Protein AF-A0A3D2J5X0-F1 (afdb_monomer_lite)

Foldseek 3Di:
DDDPLLVQLLVLLLVLLLLVVVVVVVPDDQLAAAEEPDAAPVSLVSNVCVCVVVVSDDQEAEEEEDPDPVCVVVDVNHDYLVVSVVVSVVSGTHYYYYYHPPDPPRRDVSCVVRHHYDYVLVSLQVLLVVLLVLDDPVVNVVLVVVVVVCVVPPDDGSNNSSSVSSSVSSVVVVVVVD

Radius of gyration: 17.96 Å; chains: 1; bounding box: 46×36×53 Å

Secondary structure (DSSP, 8-state):
---HHHHHHHHHHHHHHHHHHHHHHTTPPTT-EEEEEEE-HHHHHHHHHHHHHHT--SSEEEEEE-S-HHHHHH-TTEE-HHHHHHHHHHT-SEEEEEEETT-SS---HHHHHHSEEEEHHHHHHHHHHHHHHTS-HHHHHHHHHHHHHHTTSTT--HHHHHHHHHHHHHHHHHHH--

Sequence (178 aa):
MLDTTTQTAHTIQIELLAQEIVSRLQNTEPGHCARVDFLTGTEAQAIWHYISKHHLTTGVAFHILTTNRTIAQADPLYITTDKAIEIRNRKLERLCLFIPSDIVDAAPSSIANSFAPIDGRTLYSLVLKQVRNKLTPELTGTVSSVFSRLRSMTGISEKQRLDFTLALLVQMQAGETA

pLDDT: mean 88.19, std 9.55, range [45.69, 97.19]

Structure (mmCIF, N/CA/C/O backbone):
data_AF-A0A3D2J5X0-F1
#
_entry.id   AF-A0A3D2J5X0-F1
#
loop_
_atom_site.group_PDB
_atom_site.id
_atom_site.type_symbol
_atom_site.label_atom_id
_atom_site.label_alt_id
_atom_site.label_comp_id
_atom_site.label_asym_id
_atom_site.label_entity_id
_atom_site.label_seq_id
_atom_site.pdbx_PDB_ins_code
_atom_site.Cartn_x
_atom_site.Cartn_y
_atom_site.Cartn_z
_atom_site.occupancy
_atom_site.B_iso_or_equiv
_atom_site.auth_seq_id
_atom_site.auth_comp_id
_atom_site.auth_asym_id
_atom_site.auth_atom_id
_atom_site.pdbx_PDB_model_num
ATOM 1 N N . MET A 1 1 ? 5.539 20.141 14.472 1.00 45.69 1 MET A N 1
ATOM 2 C CA . MET A 1 1 ? 5.674 18.895 15.252 1.00 45.69 1 MET A CA 1
ATOM 3 C C . MET A 1 1 ? 4.337 18.187 15.190 1.00 45.69 1 MET A C 1
ATOM 5 O O . MET A 1 1 ? 3.348 18.800 15.567 1.00 45.69 1 MET A O 1
ATOM 9 N N . LEU A 1 2 ? 4.284 16.985 14.616 1.00 54.38 2 LEU A N 1
ATOM 10 C CA . LEU A 1 2 ? 3.092 16.137 14.699 1.00 54.38 2 LEU A CA 1
ATOM 11 C C . LEU A 1 2 ? 2.970 15.639 16.143 1.00 54.38 2 LEU A C 1
ATOM 13 O O . LEU A 1 2 ? 3.987 15.330 16.761 1.00 54.38 2 LEU A O 1
ATOM 17 N N . ASP A 1 3 ? 1.751 15.604 16.673 1.00 78.50 3 ASP A N 1
ATOM 18 C CA . ASP A 1 3 ? 1.474 15.020 17.986 1.00 78.50 3 ASP A CA 1
ATOM 19 C C . ASP A 1 3 ? 1.814 13.513 17.972 1.00 78.50 3 ASP A C 1
ATOM 21 O O . ASP A 1 3 ? 1.661 12.848 16.941 1.00 78.50 3 ASP A O 1
ATOM 25 N N . THR A 1 4 ? 2.296 12.973 19.095 1.00 80.31 4 THR A N 1
ATOM 26 C CA . THR A 1 4 ? 2.796 11.590 19.238 1.00 80.31 4 THR A CA 1
ATOM 27 C C . THR A 1 4 ? 1.765 10.569 18.760 1.00 80.31 4 THR A C 1
ATOM 29 O O . THR A 1 4 ? 2.107 9.601 18.084 1.00 80.31 4 THR A O 1
ATOM 32 N N . THR A 1 5 ? 0.484 10.836 19.022 1.00 82.19 5 THR A N 1
ATOM 33 C CA . THR A 1 5 ? -0.651 10.046 18.530 1.00 82.19 5 THR A CA 1
ATOM 34 C C . THR A 1 5 ? -0.631 9.889 17.007 1.00 82.19 5 THR A C 1
ATOM 36 O O . THR A 1 5 ? -0.737 8.779 16.484 1.00 82.19 5 THR A O 1
ATOM 39 N N . THR A 1 6 ? -0.467 10.996 16.280 1.00 84.12 6 THR A N 1
ATOM 40 C CA . THR A 1 6 ? -0.481 11.011 14.814 1.00 84.12 6 THR A CA 1
ATOM 41 C C . THR A 1 6 ? 0.727 10.273 14.248 1.00 84.12 6 THR A C 1
ATOM 43 O O . THR A 1 6 ? 0.604 9.559 13.254 1.00 84.12 6 THR A O 1
ATOM 46 N N . GLN A 1 7 ? 1.884 10.384 14.905 1.00 86.62 7 GLN A N 1
ATOM 47 C CA . GLN A 1 7 ? 3.089 9.655 14.512 1.00 86.62 7 GLN A CA 1
ATOM 48 C C . GLN A 1 7 ? 2.929 8.137 14.690 1.00 86.62 7 GLN A C 1
ATOM 50 O O . GLN A 1 7 ? 3.330 7.365 13.811 1.00 86.62 7 GLN A O 1
ATOM 55 N N . THR A 1 8 ? 2.318 7.699 15.793 1.00 90.75 8 THR A N 1
ATOM 56 C CA . THR A 1 8 ? 2.034 6.280 16.047 1.00 90.75 8 THR A CA 1
ATOM 57 C C . THR A 1 8 ? 1.021 5.740 15.042 1.00 90.75 8 THR A C 1
ATOM 59 O O . THR A 1 8 ? 1.269 4.705 14.424 1.00 90.75 8 THR A O 1
ATOM 62 N N . ALA A 1 9 ? -0.073 6.470 14.801 1.00 92.50 9 ALA A N 1
ATOM 63 C CA . ALA A 1 9 ? -1.088 6.095 13.819 1.00 92.50 9 ALA A CA 1
ATOM 64 C C . ALA A 1 9 ? -0.485 5.938 12.414 1.00 92.50 9 ALA A C 1
ATOM 66 O O . ALA A 1 9 ? -0.706 4.923 11.755 1.00 92.50 9 ALA A O 1
ATOM 67 N N . HIS A 1 10 ? 0.344 6.898 11.991 1.00 93.69 10 HIS A N 1
ATOM 68 C CA . HIS A 1 10 ? 1.066 6.831 10.723 1.00 93.69 10 HIS A CA 1
ATOM 69 C C . HIS A 1 10 ? 2.007 5.619 10.660 1.00 93.69 10 HIS A C 1
ATOM 71 O O . HIS A 1 10 ? 2.042 4.913 9.660 1.00 93.69 10 HIS A O 1
ATOM 77 N N . THR A 1 11 ? 2.741 5.323 11.734 1.00 94.56 11 THR A N 1
ATOM 78 C CA . THR A 1 11 ? 3.639 4.154 11.775 1.00 94.56 11 THR A CA 1
ATOM 79 C C . THR A 1 11 ? 2.867 2.843 11.598 1.00 94.56 11 THR A C 1
ATOM 81 O O . THR A 1 11 ? 3.244 2.030 10.754 1.00 94.56 11 THR A O 1
ATOM 84 N N . ILE A 1 12 ? 1.749 2.672 12.314 1.00 95.38 12 ILE A N 1
ATOM 85 C CA . ILE A 1 12 ? 0.873 1.495 12.183 1.00 95.38 12 ILE A CA 1
ATOM 86 C C . ILE A 1 12 ? 0.312 1.398 10.758 1.00 95.38 12 ILE A C 1
ATOM 88 O O . ILE A 1 12 ? 0.263 0.313 10.181 1.00 95.38 12 ILE A O 1
ATOM 92 N N . GLN A 1 13 ? -0.099 2.523 10.169 1.00 96.31 13 GLN A N 1
ATOM 93 C CA . GLN A 1 13 ? -0.599 2.557 8.797 1.00 96.31 13 GLN A CA 1
ATOM 94 C C . GLN A 1 13 ? 0.433 2.022 7.800 1.00 96.31 13 GLN A C 1
ATOM 96 O O . GLN A 1 13 ? 0.110 1.151 6.992 1.00 96.31 13 GLN A O 1
ATOM 101 N N . ILE A 1 14 ? 1.661 2.546 7.855 1.00 97.12 14 ILE A N 1
ATOM 102 C CA . ILE A 1 14 ? 2.746 2.169 6.943 1.00 97.12 14 ILE A CA 1
ATOM 103 C C . ILE A 1 14 ? 3.099 0.692 7.097 1.00 97.12 14 ILE A C 1
ATOM 105 O O . ILE A 1 14 ? 3.251 -0.000 6.092 1.00 97.12 14 ILE A O 1
ATOM 109 N N . GLU A 1 15 ? 3.164 0.197 8.332 1.00 96.75 15 GLU A N 1
ATOM 110 C CA . GLU A 1 15 ? 3.383 -1.221 8.613 1.00 96.75 15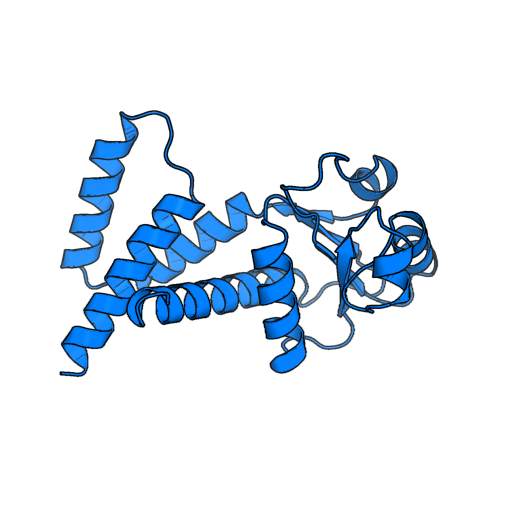 GLU A CA 1
ATOM 111 C C . GLU A 1 15 ? 2.322 -2.107 7.950 1.00 96.75 15 GLU A C 1
ATOM 113 O O . GLU A 1 15 ? 2.660 -3.024 7.199 1.00 96.75 15 GLU A O 1
ATOM 118 N N . LEU A 1 16 ? 1.039 -1.825 8.192 1.00 97.19 16 LEU A N 1
ATOM 119 C CA . LEU A 1 16 ? -0.050 -2.663 7.688 1.00 97.19 16 LEU A CA 1
ATOM 120 C C . LEU A 1 16 ? -0.149 -2.609 6.157 1.00 97.19 16 LEU A C 1
ATOM 122 O O . LEU A 1 16 ? -0.375 -3.634 5.515 1.00 97.19 16 LEU A O 1
ATOM 126 N N . LEU A 1 17 ? 0.070 -1.437 5.549 1.00 97.19 17 LEU A N 1
ATOM 127 C CA . LEU A 1 17 ? 0.127 -1.306 4.090 1.00 97.19 17 LEU A CA 1
ATOM 128 C C . LEU A 1 17 ? 1.305 -2.089 3.500 1.00 97.19 17 LEU A C 1
ATOM 130 O O . LEU A 1 17 ? 1.130 -2.795 2.507 1.00 97.19 17 LEU A O 1
ATOM 134 N N . ALA A 1 18 ? 2.490 -2.002 4.111 1.00 96.81 18 ALA A N 1
ATOM 135 C CA . ALA A 1 18 ? 3.664 -2.748 3.671 1.00 96.81 18 ALA A CA 1
ATOM 136 C C . ALA A 1 18 ? 3.426 -4.264 3.730 1.00 96.81 18 ALA A C 1
ATOM 138 O O . ALA A 1 18 ? 3.730 -4.970 2.767 1.00 96.81 18 ALA A O 1
ATOM 139 N N . GLN A 1 19 ? 2.832 -4.759 4.820 1.00 95.62 19 GLN A N 1
ATOM 140 C CA . GLN A 1 19 ? 2.482 -6.172 4.982 1.00 95.62 19 GLN A CA 1
ATOM 141 C C . GLN A 1 19 ? 1.483 -6.640 3.913 1.00 95.62 19 GLN A C 1
ATOM 143 O O . GLN A 1 19 ? 1.691 -7.686 3.299 1.00 95.62 19 GLN A O 1
ATOM 148 N N . GLU A 1 20 ? 0.444 -5.851 3.628 1.00 95.81 20 GLU A N 1
ATOM 149 C CA . GLU A 1 20 ? -0.556 -6.162 2.598 1.00 95.81 20 GLU A CA 1
ATOM 150 C C . GLU A 1 20 ? 0.001 -6.157 1.168 1.00 95.81 20 GLU A C 1
ATOM 152 O O . GLU A 1 20 ? -0.470 -6.903 0.304 1.00 95.81 20 GLU A O 1
ATOM 157 N N . ILE A 1 21 ? 0.987 -5.308 0.883 1.00 95.69 21 ILE A N 1
ATOM 158 C CA . ILE A 1 21 ? 1.661 -5.292 -0.420 1.00 95.69 21 ILE A CA 1
ATOM 159 C C . ILE A 1 21 ? 2.566 -6.513 -0.545 1.00 95.69 21 ILE A C 1
ATOM 161 O O . ILE A 1 21 ? 2.513 -7.223 -1.546 1.00 95.69 21 ILE A O 1
ATOM 165 N N . VAL A 1 22 ? 3.369 -6.788 0.483 1.00 94.62 22 VAL A N 1
ATOM 166 C CA . VAL A 1 22 ? 4.285 -7.929 0.486 1.00 94.62 22 VAL A CA 1
ATOM 167 C C . VAL A 1 22 ? 3.519 -9.248 0.392 1.00 94.62 22 VAL A C 1
ATOM 169 O O . VAL A 1 22 ? 3.919 -10.107 -0.390 1.00 94.62 22 VAL A O 1
ATOM 172 N N . SER A 1 23 ? 2.398 -9.408 1.100 1.00 93.00 23 SER A N 1
ATOM 173 C CA . SER A 1 23 ? 1.596 -10.641 1.066 1.00 93.00 23 SER A CA 1
ATOM 174 C C . SER A 1 23 ? 1.051 -10.968 -0.328 1.00 93.00 23 SER A C 1
ATOM 176 O O . SER A 1 23 ? 0.971 -12.136 -0.697 1.00 93.00 23 SER A O 1
ATOM 178 N N . ARG A 1 24 ? 0.755 -9.953 -1.151 1.00 91.69 24 ARG A N 1
ATOM 179 C CA . ARG A 1 24 ? 0.344 -10.134 -2.558 1.00 91.69 24 ARG A CA 1
ATOM 180 C C . ARG A 1 24 ? 1.472 -10.603 -3.468 1.00 91.69 24 ARG A C 1
ATOM 182 O O . ARG A 1 24 ? 1.209 -11.130 -4.543 1.00 91.69 24 ARG A O 1
ATOM 189 N N . LEU A 1 25 ? 2.713 -10.373 -3.055 1.00 90.94 25 LEU A N 1
ATOM 190 C CA . LEU A 1 25 ? 3.916 -10.728 -3.803 1.00 90.94 25 LEU A CA 1
ATOM 191 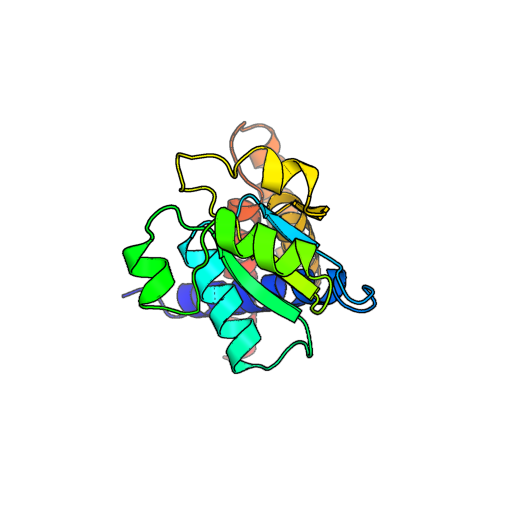C C . LEU A 1 25 ? 4.525 -12.041 -3.298 1.00 90.94 25 LEU A C 1
ATOM 193 O O . LEU A 1 25 ? 5.285 -12.688 -4.025 1.00 90.94 25 LEU A O 1
ATOM 197 N N . GLN A 1 26 ? 4.176 -12.464 -2.079 1.00 84.88 26 GLN A N 1
ATOM 198 C CA . GLN A 1 26 ? 4.506 -13.781 -1.547 1.00 84.88 26 GLN A CA 1
ATOM 199 C C . GLN A 1 26 ? 3.896 -14.857 -2.460 1.00 84.88 26 GLN A C 1
ATOM 201 O O . GLN A 1 26 ? 2.711 -14.825 -2.776 1.00 84.88 26 GLN A O 1
ATOM 206 N N . ASN A 1 27 ? 4.724 -15.811 -2.891 1.00 81.94 27 ASN A N 1
ATOM 207 C CA . ASN A 1 27 ? 4.381 -16.890 -3.835 1.00 81.94 27 ASN A CA 1
ATOM 208 C C . ASN A 1 27 ? 4.204 -16.475 -5.304 1.00 81.94 27 ASN A C 1
ATOM 210 O O . ASN A 1 27 ? 3.697 -17.256 -6.104 1.00 81.94 27 ASN A O 1
ATOM 214 N N . THR A 1 28 ? 4.643 -15.277 -5.688 1.00 87.12 28 THR A N 1
ATOM 215 C CA . THR A 1 28 ? 4.757 -14.939 -7.112 1.00 87.12 28 THR A CA 1
ATOM 216 C C . THR A 1 28 ? 6.033 -15.525 -7.716 1.00 87.12 28 THR A C 1
ATOM 218 O O . THR A 1 28 ? 7.084 -15.555 -7.065 1.00 87.12 28 THR A O 1
ATOM 221 N N . GLU A 1 29 ? 5.933 -15.971 -8.967 1.00 83.44 29 GLU A N 1
ATOM 222 C CA . GLU A 1 29 ? 7.040 -16.548 -9.735 1.00 83.44 29 GLU A CA 1
ATOM 223 C C . GLU A 1 29 ? 8.108 -15.500 -10.109 1.00 83.44 29 GLU A C 1
ATOM 225 O O . GLU A 1 29 ? 7.798 -14.305 -10.214 1.00 83.44 29 GLU A O 1
ATOM 230 N N . PRO A 1 30 ? 9.367 -15.911 -10.356 1.00 82.19 30 PRO A N 1
ATOM 231 C CA . PRO A 1 30 ? 10.394 -15.037 -10.918 1.00 82.19 30 PRO A CA 1
ATOM 232 C C . PRO A 1 30 ? 9.916 -14.296 -12.175 1.00 82.19 30 PRO A C 1
ATOM 234 O O . PRO A 1 30 ? 9.204 -14.843 -13.017 1.00 82.19 30 PRO A O 1
ATOM 237 N N . GLY A 1 31 ? 10.292 -13.021 -12.296 1.00 82.62 31 GLY A N 1
ATOM 238 C CA . GLY A 1 31 ? 9.834 -12.151 -13.383 1.00 82.62 31 GLY A CA 1
ATOM 239 C C . GLY A 1 31 ? 8.422 -11.580 -13.199 1.00 82.62 31 GLY A C 1
ATOM 240 O O . GLY A 1 31 ? 7.984 -10.788 -14.038 1.00 82.62 31 GLY A O 1
ATOM 241 N N . HIS A 1 32 ? 7.707 -11.921 -12.116 1.00 89.44 32 HIS A N 1
ATOM 242 C CA . HIS A 1 32 ? 6.447 -11.261 -11.782 1.00 89.44 32 HIS A CA 1
ATOM 243 C C . HIS A 1 32 ? 6.671 -9.769 -11.513 1.00 89.44 32 HIS A C 1
ATOM 245 O O . HIS A 1 32 ? 7.524 -9.377 -10.716 1.00 89.44 32 HIS A O 1
ATOM 251 N N . CYS A 1 33 ? 5.887 -8.940 -12.195 1.00 92.94 33 CYS A N 1
ATOM 252 C CA . CYS A 1 33 ? 5.988 -7.492 -12.137 1.00 92.94 33 CYS A CA 1
ATOM 253 C C . CYS A 1 33 ? 4.636 -6.911 -11.721 1.00 92.94 33 CYS A C 1
ATOM 255 O O . CYS A 1 33 ? 3.641 -7.107 -12.422 1.00 92.94 33 CYS A O 1
ATOM 257 N N . ALA A 1 34 ? 4.606 -6.191 -10.604 1.00 94.50 34 ALA A N 1
ATOM 258 C CA . ALA A 1 34 ? 3.415 -5.568 -10.045 1.00 94.50 34 ALA A CA 1
ATOM 259 C C . ALA A 1 34 ? 3.581 -4.052 -9.922 1.00 94.50 34 ALA A C 1
ATOM 261 O O . ALA A 1 34 ? 4.696 -3.533 -9.849 1.00 94.50 34 ALA A O 1
ATOM 262 N N . ARG A 1 35 ? 2.462 -3.337 -9.886 1.00 94.62 35 ARG A N 1
ATOM 263 C CA . ARG A 1 35 ? 2.422 -1.899 -9.639 1.00 94.62 35 ARG A CA 1
ATOM 264 C C . ARG A 1 35 ? 1.433 -1.573 -8.534 1.00 94.62 35 ARG A C 1
ATOM 266 O O . ARG A 1 35 ? 0.363 -2.163 -8.503 1.00 94.62 35 ARG A O 1
ATOM 273 N N . VAL A 1 36 ? 1.776 -0.642 -7.658 1.00 94.94 36 VAL A N 1
ATOM 274 C CA . VAL A 1 36 ? 0.899 -0.136 -6.605 1.00 94.94 36 VAL A CA 1
ATOM 275 C C . VAL A 1 36 ? 0.451 1.264 -6.993 1.00 94.94 36 VAL A C 1
ATOM 277 O O . VAL A 1 36 ? 1.273 2.176 -7.062 1.00 94.94 36 VAL A O 1
ATOM 280 N N . ASP A 1 37 ? -0.842 1.416 -7.254 1.00 92.25 37 ASP A N 1
ATOM 281 C CA . ASP A 1 37 ? -1.458 2.674 -7.674 1.00 92.25 37 ASP A CA 1
ATOM 282 C C . ASP A 1 37 ? -2.143 3.380 -6.486 1.00 92.25 37 ASP A C 1
ATOM 284 O O . ASP A 1 37 ? -2.491 2.751 -5.486 1.00 92.25 37 ASP A O 1
ATOM 288 N N . PHE A 1 38 ? -2.413 4.682 -6.626 1.00 90.88 38 PHE A N 1
ATOM 289 C CA . PHE A 1 38 ? -3.228 5.490 -5.696 1.00 90.88 38 PHE A CA 1
ATOM 290 C C . PHE A 1 38 ? -2.668 5.698 -4.279 1.00 90.88 38 PHE A C 1
ATOM 292 O O . PHE A 1 38 ? -3.421 6.094 -3.388 1.00 90.88 38 PHE A O 1
ATOM 299 N N . LEU A 1 39 ? -1.370 5.476 -4.077 1.00 92.25 39 LEU A N 1
ATOM 300 C CA . LEU A 1 39 ? -0.649 5.940 -2.890 1.00 92.25 39 LEU A CA 1
ATOM 301 C C . LEU A 1 39 ? 0.025 7.275 -3.194 1.00 92.25 39 LEU A C 1
ATOM 303 O O . LEU A 1 39 ? 0.473 7.493 -4.317 1.00 92.25 39 LEU A O 1
ATOM 307 N N . THR A 1 40 ? 0.139 8.156 -2.206 1.00 92.25 40 THR A N 1
ATOM 308 C CA . THR A 1 40 ? 0.951 9.373 -2.357 1.00 92.25 40 THR A CA 1
ATOM 309 C C . THR A 1 40 ? 2.443 9.034 -2.421 1.00 92.25 40 THR A C 1
ATOM 311 O O . THR A 1 40 ? 2.881 7.996 -1.917 1.00 92.25 40 THR A O 1
ATOM 314 N N . GLY A 1 41 ? 3.256 9.919 -3.001 1.00 92.12 41 GLY A N 1
ATOM 315 C CA . GLY A 1 41 ? 4.709 9.751 -3.044 1.00 92.12 41 GLY A CA 1
ATOM 316 C C . GLY A 1 41 ? 5.331 9.599 -1.656 1.00 92.12 41 GLY A C 1
ATOM 317 O O . GLY A 1 41 ? 6.203 8.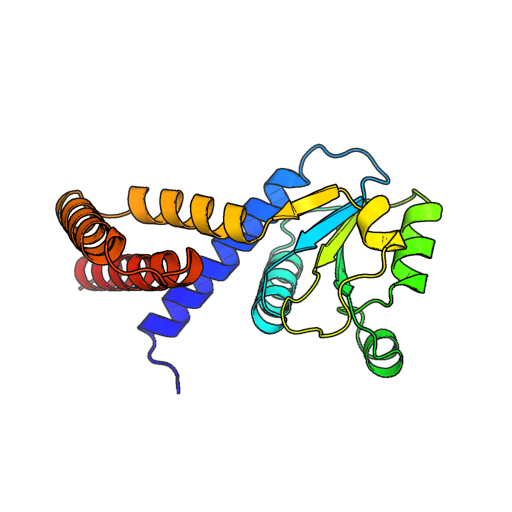756 -1.462 1.00 92.12 41 GLY A O 1
ATOM 318 N N . THR A 1 42 ? 4.835 10.340 -0.663 1.00 93.00 42 THR A N 1
ATOM 319 C CA . THR A 1 42 ? 5.297 10.242 0.729 1.00 93.00 42 THR A CA 1
ATOM 320 C C . THR A 1 42 ? 4.958 8.891 1.361 1.00 93.00 42 THR A C 1
ATOM 322 O O . THR A 1 42 ? 5.811 8.298 2.023 1.00 93.00 42 THR A O 1
ATOM 325 N N . GLU A 1 43 ? 3.756 8.356 1.128 1.00 94.75 43 GLU A N 1
ATOM 326 C CA . GLU A 1 43 ? 3.383 7.008 1.584 1.00 94.75 43 GLU A CA 1
ATOM 327 C C . GLU A 1 43 ? 4.226 5.934 0.896 1.00 94.75 43 GLU A C 1
ATOM 329 O O . GLU A 1 43 ? 4.736 5.041 1.568 1.00 94.75 43 GLU A O 1
ATOM 334 N N . ALA A 1 44 ? 4.431 6.038 -0.420 1.00 95.50 44 ALA A N 1
ATOM 335 C CA . ALA A 1 44 ? 5.271 5.107 -1.169 1.00 95.50 44 ALA A CA 1
ATOM 336 C C . ALA A 1 44 ? 6.713 5.084 -0.632 1.00 95.50 44 ALA A C 1
ATOM 338 O O . ALA A 1 44 ? 7.274 4.009 -0.419 1.00 95.50 44 ALA A O 1
ATOM 339 N N . GLN A 1 45 ? 7.295 6.255 -0.346 1.00 95.75 45 GLN A N 1
ATOM 340 C CA . GLN A 1 45 ? 8.623 6.371 0.270 1.00 95.75 45 GLN A CA 1
ATOM 341 C C . GLN A 1 45 ? 8.666 5.725 1.655 1.00 95.75 45 GLN A C 1
ATOM 343 O O . GLN A 1 45 ? 9.600 4.977 1.952 1.00 95.75 45 GLN A O 1
ATOM 348 N N . ALA A 1 46 ? 7.672 5.998 2.502 1.00 96.12 46 ALA A N 1
ATOM 349 C CA . ALA A 1 46 ? 7.616 5.458 3.855 1.00 96.12 46 ALA A CA 1
ATOM 350 C C . ALA A 1 46 ? 7.437 3.929 3.856 1.00 96.12 46 ALA A C 1
ATOM 352 O O . ALA A 1 46 ? 8.136 3.233 4.593 1.00 96.12 46 ALA A O 1
ATOM 353 N N . ILE A 1 47 ? 6.570 3.398 2.989 1.00 96.62 47 ILE A N 1
ATOM 354 C CA . ILE A 1 47 ? 6.370 1.954 2.796 1.00 96.62 47 ILE A CA 1
ATOM 355 C C . ILE A 1 47 ? 7.652 1.302 2.289 1.00 96.62 47 ILE A C 1
ATOM 357 O O . ILE A 1 47 ? 8.066 0.281 2.833 1.00 96.62 47 ILE A O 1
ATOM 361 N N . TRP A 1 48 ? 8.311 1.895 1.292 1.00 95.88 48 TRP A N 1
ATOM 362 C CA . TRP A 1 48 ? 9.580 1.376 0.789 1.00 95.88 48 TRP A CA 1
ATOM 363 C C . TRP A 1 48 ? 10.630 1.297 1.900 1.00 95.88 48 TRP A C 1
ATOM 365 O O . TRP A 1 48 ? 11.244 0.250 2.092 1.00 95.88 48 TRP A O 1
ATOM 375 N N . HIS A 1 49 ? 10.789 2.366 2.688 1.00 95.00 49 HIS A N 1
ATOM 376 C CA . HIS A 1 49 ? 11.743 2.381 3.800 1.00 95.00 49 HIS A CA 1
ATOM 377 C C . HIS A 1 49 ? 11.406 1.320 4.844 1.00 95.00 49 HIS A C 1
ATOM 379 O O . HIS A 1 49 ? 12.311 0.664 5.357 1.00 95.00 49 HIS A O 1
ATOM 385 N N . TYR A 1 50 ? 10.120 1.127 5.143 1.00 96.12 50 TYR A N 1
ATOM 386 C CA . TYR A 1 50 ? 9.671 0.092 6.065 1.00 96.12 50 TYR A CA 1
ATOM 387 C C . TYR A 1 50 ? 10.011 -1.313 5.542 1.00 96.12 50 TYR A C 1
ATOM 389 O O . TYR A 1 50 ? 10.644 -2.090 6.255 1.00 96.12 50 TYR A O 1
ATOM 397 N N . ILE A 1 51 ? 9.678 -1.622 4.283 1.00 94.69 51 ILE A N 1
ATOM 398 C CA . ILE A 1 51 ? 9.987 -2.916 3.651 1.00 94.69 51 ILE A CA 1
ATOM 399 C C . ILE A 1 51 ? 11.497 -3.181 3.665 1.00 94.69 51 ILE A C 1
ATOM 401 O O . ILE A 1 51 ? 11.918 -4.254 4.103 1.00 94.69 51 ILE A O 1
ATOM 405 N N . SER A 1 52 ? 12.300 -2.203 3.234 1.00 91.88 52 SER A N 1
ATOM 406 C CA . SER A 1 52 ? 13.761 -2.305 3.164 1.00 91.88 52 SER A CA 1
ATOM 407 C C . SER A 1 52 ? 14.393 -2.481 4.545 1.00 91.88 52 SER A C 1
ATOM 409 O O . SER A 1 52 ? 15.207 -3.376 4.745 1.00 91.88 52 SER A O 1
ATOM 411 N N . LYS A 1 53 ? 13.990 -1.670 5.532 1.00 93.38 53 LYS A N 1
ATOM 412 C CA . LYS A 1 53 ? 14.516 -1.741 6.904 1.00 93.38 53 LYS A CA 1
ATOM 413 C C . LYS A 1 53 ? 14.194 -3.078 7.573 1.00 93.38 53 LYS A C 1
ATOM 415 O O . LYS A 1 53 ? 15.053 -3.654 8.239 1.00 93.38 53 LYS A O 1
ATOM 420 N N . HIS A 1 54 ? 12.968 -3.570 7.404 1.00 92.25 54 HIS A N 1
ATOM 421 C CA . HIS A 1 54 ? 12.485 -4.785 8.062 1.00 92.25 54 HIS A CA 1
ATOM 422 C C . HIS A 1 54 ? 12.704 -6.065 7.243 1.00 92.25 54 HIS A C 1
ATOM 424 O O . HIS A 1 54 ? 12.344 -7.138 7.716 1.00 92.25 54 HIS A O 1
ATOM 430 N N . HIS A 1 55 ? 13.308 -5.972 6.050 1.00 88.44 55 HIS A N 1
ATOM 431 C CA . HIS A 1 55 ? 13.588 -7.107 5.161 1.00 88.44 55 HIS A CA 1
ATOM 432 C C . HIS A 1 55 ? 12.361 -8.014 4.950 1.00 88.44 55 HIS A C 1
ATOM 434 O O . HIS A 1 55 ? 12.466 -9.239 4.971 1.00 88.44 55 HIS A O 1
ATOM 440 N N . LEU A 1 56 ? 11.176 -7.413 4.764 1.00 87.00 56 LEU A N 1
ATOM 441 C CA . LEU A 1 56 ? 9.897 -8.145 4.762 1.00 87.00 56 LEU A CA 1
ATOM 442 C C . LEU A 1 56 ? 9.762 -9.174 3.633 1.00 87.00 56 LEU A C 1
ATOM 444 O O . LEU A 1 56 ? 8.878 -10.029 3.671 1.00 87.00 56 LEU A O 1
ATOM 448 N N . THR A 1 57 ? 10.598 -9.082 2.603 1.00 85.12 57 THR A N 1
ATOM 449 C CA . THR A 1 57 ? 10.619 -10.032 1.497 1.00 85.12 57 THR A CA 1
ATOM 450 C C . THR A 1 57 ? 12.014 -10.145 0.903 1.00 85.12 57 THR A C 1
ATOM 452 O O . THR A 1 57 ? 12.816 -9.213 0.965 1.00 85.12 57 THR A O 1
ATOM 455 N N . THR A 1 58 ? 12.300 -11.300 0.312 1.00 81.56 58 THR A N 1
ATOM 456 C CA . THR A 1 58 ? 13.561 -11.607 -0.360 1.00 81.56 58 THR A CA 1
ATOM 457 C C . THR A 1 58 ? 13.316 -11.794 -1.855 1.00 81.56 58 THR A C 1
ATOM 459 O O . THR A 1 58 ? 12.358 -12.441 -2.279 1.00 81.56 58 THR A O 1
ATOM 462 N N . GLY A 1 59 ? 14.178 -11.211 -2.691 1.00 84.44 59 GLY A N 1
ATOM 463 C CA . GLY A 1 59 ? 14.097 -11.376 -4.147 1.00 84.44 59 GLY A CA 1
ATOM 464 C C . GLY A 1 59 ? 12.898 -10.683 -4.805 1.00 84.44 59 GLY A C 1
ATOM 465 O O . GLY A 1 59 ? 12.369 -11.197 -5.793 1.00 84.44 59 GLY A O 1
ATOM 466 N N . VAL A 1 60 ? 12.443 -9.561 -4.240 1.00 90.38 60 VAL A N 1
ATOM 467 C CA . VAL A 1 60 ? 11.554 -8.601 -4.906 1.00 90.38 60 VAL A CA 1
ATOM 468 C C . VAL A 1 60 ? 12.209 -7.226 -4.829 1.00 90.38 60 VAL A C 1
ATOM 470 O O . VAL A 1 60 ? 12.483 -6.737 -3.734 1.00 90.38 60 VAL A O 1
ATOM 473 N N . ALA A 1 61 ? 12.461 -6.612 -5.979 1.00 92.19 61 ALA A N 1
ATOM 474 C CA . ALA A 1 61 ? 12.914 -5.234 -6.069 1.00 92.19 61 ALA A CA 1
ATOM 475 C C . ALA A 1 61 ? 11.715 -4.288 -5.928 1.00 92.19 61 ALA A C 1
ATOM 477 O O . ALA A 1 61 ? 10.686 -4.481 -6.580 1.00 92.19 61 ALA A O 1
ATOM 478 N N . PHE A 1 62 ? 11.845 -3.258 -5.093 1.00 94.75 62 PHE A N 1
ATOM 479 C CA . PHE A 1 62 ? 10.837 -2.211 -4.931 1.00 94.75 62 PHE A CA 1
ATOM 480 C C . PHE A 1 62 ? 11.412 -0.881 -5.387 1.00 94.75 62 PHE A C 1
ATOM 482 O O . PHE A 1 62 ? 12.500 -0.510 -4.951 1.00 94.75 62 PHE A O 1
ATOM 489 N N . HIS A 1 63 ? 10.665 -0.146 -6.206 1.00 95.44 63 HIS A N 1
ATOM 490 C CA . HIS A 1 63 ? 11.057 1.192 -6.644 1.00 95.44 63 HIS A CA 1
ATOM 491 C C . HIS A 1 63 ? 9.848 2.112 -6.784 1.00 95.44 63 HIS A C 1
ATOM 493 O O . HIS A 1 63 ? 8.730 1.660 -7.032 1.00 95.44 63 HIS A O 1
ATOM 499 N N . ILE A 1 64 ? 10.085 3.413 -6.669 1.00 94.81 64 ILE A N 1
ATOM 500 C CA . ILE A 1 64 ? 9.096 4.460 -6.909 1.00 94.81 64 ILE A CA 1
ATOM 501 C C . ILE A 1 64 ? 9.309 5.021 -8.311 1.00 94.81 64 ILE A C 1
ATOM 503 O O . ILE A 1 64 ? 10.412 5.441 -8.666 1.00 94.81 64 ILE A O 1
ATOM 507 N N . LEU A 1 65 ? 8.254 5.030 -9.122 1.00 92.88 65 LEU A N 1
ATOM 508 C CA . LEU A 1 65 ? 8.324 5.586 -10.464 1.00 92.88 65 LEU A CA 1
ATOM 509 C C . LEU A 1 65 ? 8.564 7.102 -10.400 1.00 92.88 65 LEU A C 1
ATOM 511 O O . LEU A 1 65 ? 7.892 7.816 -9.659 1.00 92.88 65 LEU A O 1
ATOM 515 N N . THR A 1 66 ? 9.497 7.600 -11.208 1.00 90.69 66 THR A N 1
ATOM 516 C CA . THR A 1 66 ? 9.747 9.034 -11.386 1.00 90.69 66 THR A CA 1
ATOM 517 C C . THR A 1 66 ? 10.023 9.374 -12.848 1.00 90.69 66 THR A C 1
ATOM 519 O O . THR A 1 66 ? 10.604 8.584 -13.597 1.00 90.69 66 THR A O 1
ATOM 522 N N . THR A 1 67 ? 9.644 10.583 -13.257 1.00 87.38 67 THR A N 1
ATOM 523 C CA . THR A 1 67 ? 10.032 11.167 -14.551 1.00 87.38 67 THR A CA 1
ATOM 524 C C . THR A 1 67 ? 11.360 11.927 -14.461 1.00 87.38 67 THR A C 1
ATOM 526 O O . THR A 1 67 ? 11.990 12.205 -15.483 1.00 87.38 67 THR A O 1
ATOM 529 N N . ASN A 1 68 ? 11.841 12.222 -13.247 1.00 88.75 68 ASN A N 1
ATOM 530 C CA . ASN A 1 68 ? 13.095 12.931 -13.033 1.00 88.75 68 ASN A CA 1
ATOM 531 C C . ASN A 1 68 ? 14.289 11.965 -13.095 1.00 88.75 68 ASN A C 1
ATOM 533 O O . ASN A 1 68 ? 14.625 11.283 -12.124 1.00 88.75 68 ASN A O 1
ATOM 537 N N . ARG A 1 69 ? 14.962 11.944 -14.251 1.00 87.06 69 ARG A N 1
ATOM 538 C CA . ARG A 1 69 ? 16.152 11.113 -14.500 1.00 87.06 69 ARG A CA 1
ATOM 539 C C . ARG A 1 69 ? 17.301 11.396 -13.532 1.00 87.06 69 ARG A C 1
ATOM 541 O O . ARG A 1 69 ? 18.005 10.462 -13.172 1.00 87.06 69 ARG A O 1
ATOM 548 N N . THR A 1 70 ? 17.474 12.640 -13.092 1.00 90.00 70 THR A N 1
ATOM 549 C CA . THR A 1 70 ? 18.534 13.011 -12.144 1.00 90.00 70 THR A CA 1
ATOM 550 C C . THR A 1 70 ? 18.286 12.385 -10.775 1.00 90.00 70 THR A C 1
ATOM 552 O O . THR A 1 70 ? 19.205 11.826 -10.186 1.00 90.00 70 THR A O 1
ATOM 555 N N . ILE A 1 71 ? 17.036 12.404 -10.297 1.00 88.00 71 ILE A N 1
ATOM 556 C CA . ILE A 1 71 ? 16.660 11.752 -9.032 1.00 88.00 71 ILE A CA 1
ATOM 557 C C . ILE A 1 71 ? 16.850 10.235 -9.139 1.00 88.00 71 ILE A C 1
ATOM 559 O O . ILE A 1 71 ? 17.484 9.646 -8.272 1.00 88.00 71 ILE A O 1
ATOM 563 N N . ALA A 1 72 ? 16.385 9.615 -10.229 1.00 88.69 72 ALA A N 1
ATOM 564 C CA . ALA A 1 72 ? 16.545 8.173 -10.450 1.00 88.69 72 ALA A CA 1
ATOM 565 C C . ALA A 1 72 ? 18.011 7.711 -10.561 1.00 88.69 72 ALA A C 1
ATOM 567 O O . ALA A 1 72 ? 18.305 6.540 -10.345 1.00 88.69 72 ALA A O 1
ATOM 568 N N . GLN A 1 73 ? 18.933 8.602 -10.934 1.00 89.25 73 GLN A N 1
ATOM 569 C CA . GLN A 1 73 ? 20.369 8.305 -10.957 1.00 89.25 73 GLN A CA 1
ATOM 570 C C . GLN A 1 73 ? 21.030 8.500 -9.591 1.00 89.25 73 GLN A C 1
ATOM 572 O O . GLN A 1 73 ? 21.994 7.804 -9.281 1.00 89.25 73 GLN A O 1
ATOM 577 N N . ALA A 1 74 ? 20.543 9.456 -8.800 1.00 91.19 74 ALA A N 1
ATOM 578 C CA . ALA A 1 74 ? 21.115 9.796 -7.504 1.00 91.19 74 ALA A CA 1
ATOM 579 C C . ALA A 1 74 ? 20.638 8.874 -6.374 1.00 91.19 74 ALA A C 1
ATOM 581 O O . ALA A 1 74 ? 21.375 8.675 -5.410 1.00 91.19 74 ALA A O 1
ATOM 582 N N . ASP A 1 75 ? 19.424 8.328 -6.478 1.00 91.50 75 ASP A N 1
ATOM 583 C CA . ASP A 1 75 ? 18.781 7.580 -5.400 1.00 91.50 75 ASP A CA 1
ATOM 584 C C . ASP A 1 75 ? 18.147 6.271 -5.919 1.00 91.50 75 ASP A C 1
ATOM 586 O O . ASP A 1 75 ? 17.220 6.321 -6.737 1.00 91.50 75 ASP A O 1
ATOM 590 N N . PRO A 1 76 ? 18.604 5.092 -5.438 1.00 88.31 76 PRO A N 1
ATOM 591 C CA . PRO A 1 76 ? 18.103 3.785 -5.871 1.00 88.31 76 PRO A CA 1
ATOM 592 C C . PRO A 1 76 ? 16.635 3.535 -5.505 1.00 88.31 76 PRO A C 1
ATOM 594 O O . PRO A 1 76 ? 16.027 2.601 -6.030 1.00 88.31 76 PRO A O 1
ATOM 597 N N . LEU A 1 77 ? 16.047 4.352 -4.627 1.00 93.44 77 LEU A N 1
ATOM 598 C CA . LEU A 1 77 ? 14.616 4.338 -4.341 1.00 93.44 77 LEU A CA 1
ATOM 599 C C . LEU A 1 77 ? 13.778 4.556 -5.604 1.00 93.44 77 LEU A C 1
ATOM 601 O O . LEU A 1 77 ? 12.690 3.992 -5.736 1.00 93.44 77 LEU A O 1
ATOM 605 N N . TYR A 1 78 ? 14.278 5.369 -6.532 1.00 94.44 78 TYR A N 1
ATOM 606 C CA . TYR A 1 78 ? 13.526 5.800 -7.697 1.00 94.44 78 TYR A CA 1
ATOM 607 C C . TYR A 1 78 ? 13.961 5.093 -8.970 1.00 94.44 78 TYR A C 1
ATOM 609 O O . TYR A 1 78 ? 15.119 4.736 -9.162 1.00 94.44 78 TYR A O 1
ATOM 617 N N . ILE A 1 79 ? 13.014 4.943 -9.891 1.00 93.50 79 ILE A N 1
ATOM 618 C CA . ILE A 1 79 ? 13.264 4.354 -11.200 1.00 93.50 79 ILE A CA 1
ATOM 619 C C . ILE A 1 79 ? 12.474 5.084 -12.279 1.00 93.50 79 ILE A C 1
ATOM 621 O O . ILE A 1 79 ? 11.361 5.560 -12.056 1.00 93.50 79 ILE A O 1
ATOM 625 N N . THR A 1 80 ? 13.040 5.155 -13.479 1.00 92.00 80 THR A N 1
ATOM 626 C CA . THR A 1 80 ? 12.321 5.655 -14.651 1.00 92.00 80 THR A CA 1
ATOM 627 C C . THR A 1 80 ? 11.541 4.542 -15.338 1.00 92.00 80 THR A C 1
ATOM 629 O O . THR A 1 80 ? 11.892 3.364 -15.248 1.00 92.00 80 THR A O 1
ATOM 632 N N . THR A 1 81 ? 10.510 4.915 -16.096 1.00 90.62 81 THR A N 1
ATOM 633 C CA . THR A 1 81 ? 9.720 3.988 -16.922 1.00 90.62 81 THR A CA 1
ATOM 634 C C . THR A 1 81 ? 10.599 3.107 -17.811 1.00 90.62 81 THR A C 1
ATOM 636 O O . THR A 1 81 ? 10.435 1.888 -17.818 1.00 90.62 81 THR A O 1
ATOM 639 N N . ASP A 1 82 ? 11.556 3.708 -18.525 1.00 89.81 82 ASP A N 1
ATOM 640 C CA . ASP A 1 82 ? 12.446 2.989 -19.443 1.00 89.81 82 ASP A CA 1
ATOM 641 C C . ASP A 1 82 ? 13.224 1.894 -18.703 1.00 89.81 82 ASP A C 1
ATOM 643 O O . ASP A 1 82 ? 13.300 0.749 -19.155 1.00 89.81 82 ASP A O 1
ATOM 647 N N . LYS A 1 83 ? 13.744 2.225 -17.514 1.00 91.06 83 LYS A N 1
ATOM 648 C CA . LYS A 1 83 ? 14.542 1.299 -16.712 1.00 91.06 83 LYS A CA 1
ATOM 649 C C . LYS A 1 83 ? 13.695 0.189 -16.094 1.00 91.06 83 LYS A C 1
ATOM 651 O O . LYS A 1 83 ? 14.111 -0.966 -16.089 1.00 91.06 83 LYS A O 1
ATOM 656 N N . ALA A 1 84 ? 12.492 0.514 -15.632 1.00 91.50 84 ALA A N 1
ATOM 657 C CA . ALA A 1 84 ? 11.527 -0.466 -15.146 1.00 91.50 84 ALA A CA 1
ATOM 658 C C . ALA A 1 84 ? 11.159 -1.503 -16.224 1.00 91.50 84 ALA A C 1
ATOM 660 O O . ALA A 1 84 ? 11.134 -2.706 -15.954 1.00 91.50 84 ALA A O 1
ATOM 661 N N . ILE A 1 85 ? 10.910 -1.050 -17.457 1.00 90.69 85 ILE A N 1
ATOM 662 C CA . ILE A 1 85 ? 10.629 -1.935 -18.596 1.00 90.69 85 ILE A CA 1
ATOM 663 C C . ILE A 1 85 ? 11.849 -2.794 -18.939 1.00 90.69 85 ILE A C 1
ATOM 665 O O . ILE A 1 85 ? 11.699 -3.986 -19.212 1.00 90.69 85 ILE A O 1
ATOM 669 N N . GLU A 1 86 ? 13.055 -2.225 -18.887 1.00 91.00 86 GLU A N 1
ATOM 670 C CA . GLU A 1 86 ? 14.300 -2.966 -19.099 1.00 91.00 86 GLU A CA 1
ATOM 671 C C . GLU A 1 86 ? 14.454 -4.121 -18.095 1.00 91.00 86 GLU A C 1
ATOM 673 O O . GLU A 1 86 ? 14.690 -5.257 -18.510 1.00 91.00 86 GLU A O 1
ATOM 678 N N . ILE A 1 87 ? 14.266 -3.860 -16.795 1.00 89.44 87 ILE A N 1
ATOM 679 C CA . ILE A 1 87 ? 14.328 -4.885 -15.737 1.00 89.44 87 ILE A CA 1
ATOM 680 C C . ILE A 1 87 ? 13.291 -5.983 -15.996 1.00 89.44 87 ILE A C 1
ATOM 682 O O . ILE A 1 87 ? 13.624 -7.169 -16.037 1.00 89.44 87 ILE A O 1
ATOM 686 N N . ARG A 1 88 ? 12.042 -5.588 -16.264 1.00 87.62 88 ARG A N 1
ATOM 687 C CA . ARG A 1 88 ? 10.943 -6.515 -16.558 1.00 87.62 88 ARG A CA 1
ATOM 688 C C . ARG A 1 88 ? 11.242 -7.407 -17.765 1.00 87.62 88 ARG A C 1
ATOM 690 O O . ARG A 1 88 ? 10.990 -8.608 -17.719 1.00 87.62 88 ARG A O 1
ATOM 697 N N . ASN A 1 89 ? 11.804 -6.852 -18.838 1.00 88.50 89 ASN A N 1
ATOM 698 C CA . ASN A 1 89 ? 12.119 -7.606 -20.054 1.00 88.50 89 ASN A CA 1
ATOM 699 C C . ASN A 1 89 ? 13.257 -8.618 -19.860 1.00 88.50 89 ASN A C 1
ATOM 701 O O . ASN A 1 89 ? 13.269 -9.638 -20.549 1.00 88.50 89 ASN A O 1
ATOM 705 N N . ARG A 1 90 ? 14.171 -8.385 -18.909 1.00 86.50 90 ARG A N 1
ATOM 706 C CA . ARG A 1 90 ? 15.195 -9.372 -18.527 1.00 86.50 90 ARG A CA 1
ATOM 707 C C . ARG A 1 90 ? 14.590 -10.587 -17.814 1.00 86.50 90 ARG A C 1
ATOM 709 O O . ARG A 1 90 ? 15.171 -11.662 -17.890 1.00 86.50 90 ARG A O 1
ATOM 716 N N . LYS A 1 91 ? 13.426 -10.431 -17.161 1.00 80.12 91 LYS A N 1
ATOM 717 C CA . LYS A 1 91 ? 12.680 -11.487 -16.439 1.00 80.12 91 LYS A CA 1
ATOM 718 C C . LYS A 1 91 ? 13.493 -12.225 -15.361 1.00 80.12 91 LYS A C 1
ATOM 720 O O . LYS A 1 91 ? 13.203 -13.376 -15.054 1.00 80.12 91 LYS A O 1
ATOM 725 N N . LEU A 1 92 ? 14.514 -11.577 -14.801 1.00 74.94 92 LEU A N 1
ATOM 726 C CA . LEU A 1 92 ? 15.415 -12.196 -13.820 1.00 74.94 92 LEU A CA 1
ATOM 727 C C . LEU A 1 92 ? 14.928 -12.029 -12.380 1.00 74.94 92 LEU A C 1
ATOM 729 O O . LEU A 1 92 ? 15.107 -12.922 -11.560 1.00 74.94 92 LEU A O 1
ATOM 733 N N . GLU A 1 93 ? 14.299 -10.898 -12.074 1.00 83.31 93 GLU A N 1
ATOM 734 C CA . GLU A 1 93 ? 13.857 -10.550 -10.727 1.00 83.31 93 GLU A CA 1
ATOM 735 C C . GLU A 1 93 ? 12.373 -10.190 -10.704 1.00 83.31 93 GLU A C 1
ATOM 737 O O . GLU A 1 93 ? 11.778 -9.840 -11.727 1.00 83.31 93 GLU A O 1
ATOM 742 N N . ARG A 1 94 ? 11.761 -10.315 -9.525 1.00 91.31 94 ARG A N 1
ATOM 743 C CA . ARG A 1 94 ? 10.405 -9.818 -9.284 1.00 91.31 94 ARG A CA 1
ATOM 744 C C . ARG A 1 94 ? 10.485 -8.333 -8.979 1.00 91.31 94 ARG A C 1
ATOM 746 O O . ARG A 1 94 ? 11.358 -7.918 -8.223 1.00 91.31 94 ARG A O 1
ATOM 753 N N . LEU A 1 95 ? 9.572 -7.551 -9.535 1.00 93.06 95 LEU A N 1
ATOM 754 C CA . LEU A 1 95 ? 9.606 -6.094 -9.445 1.00 93.06 95 LEU A CA 1
ATOM 755 C C . LEU A 1 95 ? 8.248 -5.560 -8.991 1.00 93.06 95 LEU A C 1
ATOM 757 O O . LEU A 1 95 ? 7.223 -5.880 -9.585 1.00 93.06 95 LEU A O 1
ATOM 761 N N . CYS A 1 96 ? 8.242 -4.712 -7.970 1.00 95.19 96 CYS A N 1
ATOM 762 C CA . CYS A 1 96 ? 7.068 -3.974 -7.528 1.00 95.19 96 CYS A CA 1
ATOM 763 C C . CYS A 1 96 ? 7.319 -2.469 -7.663 1.00 95.19 96 CYS A C 1
ATOM 765 O O . CYS A 1 96 ? 8.220 -1.916 -7.033 1.00 95.19 96 CYS A O 1
ATOM 767 N N . LEU A 1 97 ? 6.514 -1.802 -8.487 1.00 95.00 97 LEU A N 1
ATOM 768 C CA . LEU A 1 97 ? 6.616 -0.367 -8.736 1.00 95.00 97 LEU A CA 1
ATOM 769 C C . LEU A 1 97 ? 5.534 0.398 -7.994 1.00 95.00 97 LEU A C 1
ATOM 771 O O . LEU A 1 97 ? 4.353 0.154 -8.204 1.00 95.00 97 LEU A O 1
ATOM 775 N N . PHE A 1 98 ? 5.908 1.381 -7.192 1.00 95.12 98 P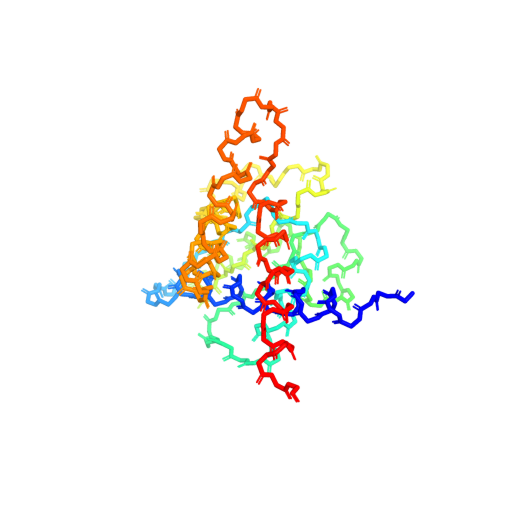HE A N 1
ATOM 776 C CA . PHE A 1 98 ? 4.955 2.363 -6.695 1.00 95.12 98 PHE A CA 1
ATOM 777 C C . PHE A 1 98 ? 4.726 3.427 -7.762 1.00 95.12 98 PHE A C 1
ATOM 779 O O . PHE A 1 98 ? 5.688 3.973 -8.308 1.00 95.12 98 PHE A O 1
ATOM 786 N N . ILE A 1 99 ? 3.461 3.730 -8.043 1.00 92.31 99 ILE A N 1
ATOM 787 C CA . ILE A 1 99 ? 3.042 4.822 -8.920 1.00 92.31 99 ILE A CA 1
ATOM 788 C C . ILE A 1 99 ? 2.373 5.876 -8.032 1.00 92.31 99 ILE A C 1
ATOM 790 O O . ILE A 1 99 ? 1.190 5.738 -7.699 1.00 92.31 99 ILE A O 1
ATOM 794 N N . PRO A 1 100 ? 3.130 6.904 -7.605 1.00 90.56 100 PRO A N 1
ATOM 795 C CA . PRO A 1 100 ? 2.590 7.986 -6.800 1.00 90.56 100 PRO A CA 1
ATOM 796 C C . PRO A 1 100 ? 1.408 8.678 -7.483 1.00 90.56 100 PRO A C 1
ATOM 798 O O . PRO A 1 100 ? 1.477 9.042 -8.657 1.00 90.56 100 PRO A O 1
ATOM 801 N N . SER A 1 101 ? 0.326 8.892 -6.740 1.00 87.56 101 SER A N 1
ATOM 802 C CA . SER A 1 101 ? -0.895 9.540 -7.233 1.00 87.56 101 SER A CA 1
ATOM 803 C C . SER A 1 101 ? -0.725 11.030 -7.537 1.00 87.56 101 SER A C 1
ATOM 805 O O . SER A 1 101 ? -1.561 11.622 -8.210 1.00 87.56 101 SER A O 1
ATOM 807 N N . ASP A 1 102 ? 0.316 11.642 -6.982 1.00 83.25 102 ASP A N 1
ATOM 808 C CA . ASP A 1 102 ? 0.675 13.054 -7.115 1.00 83.25 102 ASP A CA 1
ATOM 809 C C . ASP A 1 102 ? 1.540 13.349 -8.352 1.00 83.25 102 ASP A C 1
ATOM 811 O O . ASP A 1 102 ? 1.812 14.513 -8.650 1.00 83.25 102 ASP A O 1
ATOM 815 N N . ILE A 1 103 ? 1.931 12.326 -9.120 1.00 78.06 103 ILE A N 1
ATOM 816 C CA . ILE A 1 103 ? 2.602 12.522 -10.407 1.00 78.06 103 ILE A CA 1
ATOM 817 C C . ILE A 1 103 ? 1.548 12.794 -11.489 1.00 78.06 103 ILE A C 1
ATOM 819 O O . ILE A 1 103 ? 0.635 12.004 -11.712 1.00 78.06 103 ILE A O 1
ATOM 823 N N . VAL A 1 104 ? 1.699 13.931 -12.176 1.00 60.91 104 VAL A N 1
ATOM 824 C CA . VAL A 1 104 ? 0.783 14.399 -13.236 1.00 60.91 104 VAL A CA 1
ATOM 825 C C . VAL A 1 104 ? 0.855 13.517 -14.489 1.00 60.91 104 VAL A C 1
ATOM 827 O O . VAL A 1 104 ? -0.147 13.333 -15.176 1.00 60.91 104 VAL A O 1
ATOM 830 N N . ASP A 1 105 ? 2.025 12.936 -14.763 1.00 65.69 105 ASP A N 1
ATOM 831 C CA . ASP A 1 105 ? 2.205 11.939 -15.817 1.00 65.69 105 ASP A CA 1
ATOM 832 C C . ASP A 1 105 ? 1.745 10.573 -15.295 1.00 65.69 105 ASP A C 1
ATOM 834 O O . ASP A 1 105 ? 2.498 9.838 -14.649 1.00 65.69 105 ASP A O 1
ATOM 838 N N . ALA A 1 106 ? 0.473 10.247 -15.544 1.00 58.31 106 ALA A N 1
ATOM 839 C CA . ALA A 1 106 ? -0.059 8.911 -15.310 1.00 58.31 106 ALA A CA 1
ATOM 840 C C . ALA A 1 106 ? 0.912 7.878 -15.899 1.00 58.31 106 ALA A C 1
ATOM 842 O O . ALA A 1 106 ? 1.370 8.043 -17.032 1.00 58.31 106 ALA A O 1
ATOM 843 N N . ALA A 1 107 ? 1.250 6.843 -15.119 1.00 65.69 107 ALA A N 1
ATOM 844 C CA . ALA A 1 107 ? 2.247 5.850 -15.511 1.00 65.69 107 ALA A CA 1
ATOM 845 C C . ALA A 1 107 ? 2.066 5.448 -16.985 1.00 65.69 107 ALA A C 1
ATOM 847 O O . ALA A 1 107 ? 0.942 5.102 -17.372 1.00 65.69 107 ALA A O 1
ATOM 848 N N . PRO A 1 108 ? 3.129 5.495 -17.813 1.00 72.31 108 PRO A N 1
ATOM 849 C CA . PRO A 1 108 ? 2.997 5.294 -19.249 1.00 72.31 108 PRO A CA 1
ATOM 850 C C . PRO A 1 108 ? 2.221 4.021 -19.578 1.00 72.31 108 PRO A C 1
ATOM 852 O O 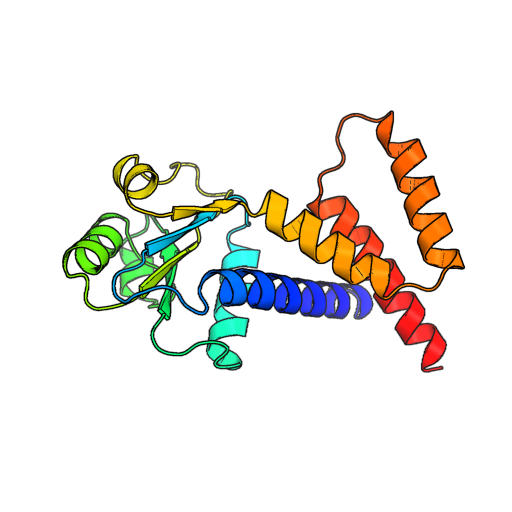. PRO A 1 108 ? 2.342 3.015 -18.874 1.00 72.31 108 PRO A O 1
ATOM 855 N N . SER A 1 109 ? 1.460 4.034 -20.675 1.00 73.38 109 SER A N 1
ATOM 856 C CA . SER A 1 109 ? 0.637 2.894 -21.115 1.00 73.38 109 SER A CA 1
ATOM 857 C C . SER A 1 109 ? 1.416 1.571 -21.153 1.00 73.38 109 SER A C 1
ATOM 859 O O . SER A 1 109 ? 0.874 0.514 -20.832 1.00 73.38 109 SER A O 1
ATOM 861 N N . SER A 1 110 ? 2.715 1.630 -21.450 1.00 76.75 110 SER A N 1
ATOM 862 C CA . SER A 1 110 ? 3.642 0.497 -21.385 1.00 76.75 110 SER A CA 1
ATOM 863 C C . SER A 1 110 ? 3.729 -0.148 -19.999 1.00 76.75 110 SER A C 1
ATOM 865 O O . SER A 1 110 ? 3.717 -1.373 -19.909 1.00 76.75 110 SER A O 1
ATOM 867 N N . ILE A 1 111 ? 3.786 0.641 -18.920 1.00 84.50 111 ILE A N 1
ATOM 868 C CA . ILE A 1 111 ? 3.742 0.139 -17.536 1.00 84.50 111 ILE A CA 1
ATOM 869 C C . ILE A 1 111 ? 2.354 -0.414 -17.245 1.00 84.50 111 ILE A C 1
ATOM 871 O O . ILE A 1 111 ? 2.232 -1.526 -16.735 1.00 84.50 111 ILE A O 1
ATOM 875 N N . ALA A 1 112 ? 1.313 0.324 -17.636 1.00 81.06 112 ALA A N 1
ATOM 876 C CA . ALA A 1 112 ? -0.056 -0.067 -17.345 1.00 81.06 112 ALA A CA 1
ATOM 877 C C . ALA A 1 112 ? -0.442 -1.431 -17.936 1.00 81.06 112 ALA A C 1
ATOM 879 O O . ALA A 1 112 ? -1.157 -2.203 -17.299 1.00 81.06 112 ALA A O 1
ATOM 880 N N . ASN A 1 113 ? 0.090 -1.751 -19.114 1.00 82.25 113 ASN A N 1
ATOM 881 C CA . ASN A 1 113 ? -0.142 -3.026 -19.785 1.00 82.25 113 ASN A CA 1
ATOM 882 C C . ASN A 1 113 ? 0.829 -4.137 -19.351 1.00 82.25 113 ASN A C 1
ATOM 884 O O . ASN A 1 113 ? 0.586 -5.305 -19.645 1.00 82.25 113 ASN A O 1
ATOM 888 N N . SER A 1 114 ? 1.940 -3.798 -18.688 1.00 84.81 114 SER A N 1
ATOM 889 C CA . SER A 1 114 ? 3.021 -4.753 -18.394 1.00 84.81 114 SER A CA 1
ATOM 890 C C . SER A 1 114 ? 3.103 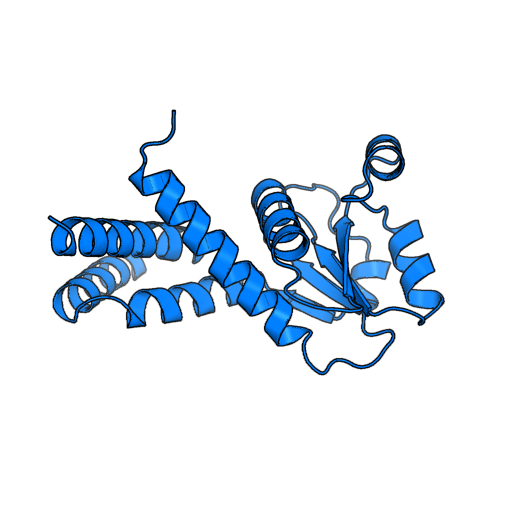-5.195 -16.935 1.00 84.81 114 SER A C 1
ATOM 892 O O . SER A 1 114 ? 3.751 -6.209 -16.671 1.00 84.81 114 SER A O 1
ATOM 894 N N . PHE A 1 115 ? 2.486 -4.451 -16.011 1.00 91.56 115 PHE A N 1
ATOM 895 C CA . PHE A 1 115 ? 2.566 -4.671 -14.566 1.00 91.56 115 PHE A CA 1
ATOM 896 C C . PHE A 1 115 ? 1.185 -4.973 -13.975 1.00 91.56 115 PHE A C 1
ATOM 898 O O . PHE A 1 115 ? 0.218 -4.243 -14.215 1.00 91.56 115 PHE A O 1
ATOM 905 N N . ALA A 1 116 ? 1.106 -6.031 -13.166 1.00 92.38 116 ALA A N 1
ATOM 906 C CA . ALA A 1 116 ? -0.111 -6.429 -12.470 1.00 92.38 116 ALA A CA 1
ATOM 907 C C . ALA A 1 116 ? -0.530 -5.342 -11.459 1.00 92.38 116 ALA A C 1
ATOM 909 O O . ALA A 1 116 ? 0.285 -4.963 -10.616 1.00 92.38 116 ALA A O 1
ATOM 910 N N . PRO A 1 117 ? -1.760 -4.805 -11.532 1.00 93.31 117 PRO A N 1
ATOM 911 C CA . PRO A 1 117 ? -2.179 -3.716 -10.661 1.00 93.31 117 PRO A CA 1
ATOM 912 C C . PRO A 1 117 ? -2.478 -4.197 -9.235 1.00 93.31 117 PRO A C 1
ATOM 914 O O . PRO A 1 117 ? -3.174 -5.189 -9.022 1.00 93.31 117 PRO A O 1
ATOM 917 N N . ILE A 1 118 ? -2.003 -3.430 -8.262 1.00 94.50 118 ILE A N 1
ATOM 918 C CA . ILE A 1 118 ? -2.358 -3.472 -6.848 1.00 94.50 118 ILE A CA 1
ATOM 919 C C . ILE A 1 118 ? -2.991 -2.114 -6.532 1.00 94.50 118 ILE A C 1
ATOM 921 O O . ILE A 1 118 ? -2.314 -1.091 -6.454 1.00 94.50 118 ILE A O 1
ATOM 925 N N . ASP A 1 119 ? -4.311 -2.096 -6.371 1.00 92.12 119 ASP A N 1
ATOM 926 C CA . ASP A 1 119 ? -5.057 -0.863 -6.112 1.00 92.12 119 ASP A CA 1
ATOM 927 C C . ASP A 1 119 ? -4.909 -0.426 -4.643 1.00 92.12 119 ASP A C 1
ATOM 929 O O . ASP A 1 119 ? -5.441 -1.073 -3.733 1.00 92.12 119 ASP A O 1
ATOM 933 N N . GLY A 1 120 ? -4.239 0.707 -4.408 1.00 89.62 120 GLY A N 1
ATOM 934 C CA . GLY A 1 120 ? -4.068 1.305 -3.083 1.00 89.62 120 GLY A CA 1
ATOM 935 C C . GLY A 1 120 ? -5.379 1.607 -2.355 1.00 89.62 120 GLY A C 1
ATOM 936 O O . GLY A 1 120 ? -5.445 1.490 -1.133 1.00 89.62 120 GLY A O 1
ATOM 937 N N . ARG A 1 121 ? -6.475 1.880 -3.071 1.00 90.75 121 ARG A N 1
ATOM 938 C CA . ARG A 1 121 ? -7.809 2.073 -2.468 1.00 90.75 121 ARG A CA 1
ATOM 939 C C . ARG A 1 121 ? -8.319 0.788 -1.823 1.00 90.75 121 ARG A C 1
ATOM 941 O O . ARG A 1 121 ? -8.915 0.813 -0.742 1.00 90.75 121 ARG A O 1
ATOM 948 N N . THR A 1 122 ? -8.042 -0.342 -2.469 1.00 92.88 122 THR A N 1
ATOM 949 C CA . THR A 1 122 ? -8.346 -1.668 -1.926 1.00 92.88 122 THR A CA 1
ATOM 950 C C . THR A 1 122 ? -7.444 -1.978 -0.732 1.00 92.88 122 THR A C 1
ATOM 952 O O . THR A 1 122 ? -7.935 -2.508 0.265 1.00 92.88 122 THR A O 1
ATOM 955 N N . LEU A 1 123 ? -6.163 -1.586 -0.776 1.00 94.62 123 LEU A N 1
ATOM 956 C CA . LEU A 1 123 ? -5.255 -1.716 0.371 1.00 94.62 123 LEU A CA 1
ATOM 957 C C . LEU A 1 123 ? -5.780 -0.952 1.593 1.00 94.62 123 LEU A C 1
ATOM 959 O O . LEU A 1 123 ? -5.915 -1.550 2.659 1.00 94.62 123 LEU A O 1
ATOM 963 N N . TYR A 1 124 ? -6.168 0.320 1.444 1.00 94.88 124 TYR A N 1
ATOM 964 C CA . TYR A 1 124 ? -6.745 1.091 2.553 1.00 94.88 124 TYR A CA 1
ATOM 965 C C . TYR A 1 124 ? -7.998 0.429 3.130 1.00 94.88 124 TYR A C 1
ATOM 967 O O . TYR A 1 124 ? -8.139 0.361 4.348 1.00 94.88 124 TYR A O 1
ATOM 975 N N . SER A 1 125 ? -8.875 -0.109 2.279 1.00 93.25 125 SER A N 1
ATOM 976 C CA . SER A 1 125 ? -10.098 -0.800 2.716 1.00 93.25 125 SER A CA 1
ATOM 977 C C . SER A 1 125 ? -9.789 -2.054 3.548 1.00 93.25 125 SER A C 1
ATOM 979 O O . SER A 1 125 ? -10.456 -2.339 4.547 1.00 93.25 125 SER A O 1
ATOM 981 N N . LEU A 1 126 ? -8.766 -2.815 3.151 1.00 94.94 126 LEU A N 1
ATOM 982 C CA . LEU A 1 126 ? -8.331 -4.015 3.866 1.00 94.94 126 LEU A CA 1
ATOM 983 C C . LEU A 1 126 ? -7.664 -3.674 5.192 1.00 94.94 126 LEU A C 1
ATOM 985 O O . LEU A 1 126 ? -8.032 -4.249 6.218 1.00 94.94 126 LEU A O 1
ATOM 989 N N . VAL A 1 127 ? -6.752 -2.703 5.190 1.00 96.25 127 VAL A N 1
ATOM 990 C CA . VAL A 1 127 ? -6.112 -2.217 6.415 1.00 96.25 127 VAL A CA 1
ATOM 991 C C . VAL A 1 127 ? -7.163 -1.647 7.368 1.00 96.25 127 VAL A C 1
ATOM 993 O O . VAL A 1 127 ? -7.157 -1.981 8.549 1.00 96.25 127 VAL A O 1
ATOM 996 N N . LEU A 1 128 ? -8.145 -0.889 6.871 1.00 95.19 128 LEU A N 1
ATOM 997 C CA . LEU A 1 128 ? -9.269 -0.399 7.671 1.00 95.19 128 LEU A CA 1
ATOM 998 C C . LEU A 1 128 ? -10.027 -1.550 8.340 1.00 95.19 128 LEU A C 1
ATOM 1000 O O . LEU A 1 128 ? -10.329 -1.477 9.530 1.00 95.19 128 LEU A O 1
ATOM 1004 N N . LYS A 1 129 ? -10.317 -2.631 7.607 1.00 94.56 129 LYS A N 1
ATOM 1005 C CA . LYS A 1 129 ? -10.961 -3.821 8.182 1.00 94.56 129 LYS A CA 1
ATOM 1006 C C . LYS A 1 129 ? -10.108 -4.442 9.294 1.00 94.56 129 LYS A C 1
ATOM 1008 O O . LYS A 1 129 ? -10.654 -4.792 10.336 1.00 94.56 129 LYS A O 1
ATOM 1013 N N . GLN A 1 130 ? -8.792 -4.545 9.107 1.00 95.12 130 GLN A N 1
ATOM 1014 C CA . GLN A 1 130 ? -7.883 -5.074 10.130 1.00 95.12 130 GLN A CA 1
ATOM 1015 C C . GLN A 1 130 ? -7.846 -4.197 11.382 1.00 95.12 130 GLN A C 1
ATOM 1017 O O . GLN A 1 130 ? -7.953 -4.717 12.489 1.00 95.12 130 GLN A O 1
ATOM 1022 N N . VAL A 1 131 ? -7.743 -2.877 11.218 1.00 95.44 131 VAL A N 1
ATOM 1023 C CA . VAL A 1 131 ? -7.741 -1.919 12.333 1.00 95.44 131 VAL A CA 1
ATOM 1024 C C . VAL A 1 131 ? -9.064 -1.989 13.094 1.00 95.44 131 VAL A C 1
ATOM 1026 O O . VAL A 1 131 ? -9.055 -2.067 14.318 1.00 95.44 131 VAL A O 1
ATOM 1029 N N . ARG A 1 132 ? -10.205 -2.053 12.394 1.00 94.12 132 ARG A N 1
ATOM 1030 C CA . ARG A 1 132 ? -11.523 -2.197 13.035 1.00 94.12 132 ARG A CA 1
ATOM 1031 C C . ARG A 1 132 ? -11.643 -3.472 13.863 1.00 94.12 132 ARG A C 1
ATOM 1033 O O . ARG A 1 132 ? -12.229 -3.425 14.933 1.00 94.12 132 ARG A O 1
ATOM 1040 N N . ASN A 1 133 ? -11.070 -4.581 13.401 1.00 94.06 133 ASN A N 1
ATOM 1041 C CA . ASN A 1 133 ? -11.082 -5.843 14.145 1.00 94.06 133 ASN A CA 1
ATOM 1042 C C . ASN A 1 133 ? -10.236 -5.802 15.430 1.00 94.06 133 ASN A C 1
ATOM 1044 O O . ASN A 1 133 ? -10.375 -6.696 16.259 1.00 94.06 133 ASN A O 1
ATOM 1048 N N . LYS A 1 134 ? -9.355 -4.805 15.586 1.00 93.81 134 LYS A N 1
ATOM 1049 C CA . LYS A 1 134 ? -8.555 -4.590 16.801 1.00 93.81 134 LYS A CA 1
ATOM 1050 C C . LYS A 1 134 ? -9.239 -3.667 17.816 1.00 93.81 134 LYS A C 1
ATOM 1052 O O . LYS A 1 134 ? -8.749 -3.565 18.931 1.00 93.81 134 LYS A O 1
ATOM 1057 N N . LEU A 1 135 ? -10.317 -2.977 17.438 1.00 93.25 135 LEU A N 1
ATOM 1058 C CA . LEU A 1 135 ? -11.051 -2.089 18.341 1.00 93.25 135 LEU A CA 1
ATOM 1059 C C . LEU A 1 135 ? -11.952 -2.883 19.290 1.00 93.25 135 LEU A C 1
ATOM 1061 O O . LEU A 1 135 ? -12.451 -3.955 18.942 1.00 93.25 135 LEU A O 1
ATOM 1065 N N . THR A 1 136 ? -12.255 -2.302 20.450 1.00 93.81 136 THR A N 1
ATOM 1066 C CA . THR A 1 136 ? -13.313 -2.821 21.322 1.00 93.81 136 THR A CA 1
ATOM 1067 C C . THR A 1 136 ? -14.688 -2.770 20.635 1.00 93.81 136 THR A C 1
ATOM 1069 O O . THR A 1 136 ? -14.894 -2.001 19.679 1.00 93.81 136 THR A O 1
ATOM 1072 N N . PRO A 1 137 ? -15.672 -3.565 21.097 1.00 92.00 137 PRO A N 1
ATOM 1073 C CA . PRO A 1 137 ? -17.035 -3.521 20.569 1.00 92.00 137 PRO A CA 1
ATOM 1074 C C . PRO A 1 137 ? -17.666 -2.119 20.622 1.00 92.00 137 PRO A C 1
ATOM 1076 O O . PRO A 1 137 ? -18.332 -1.709 19.666 1.00 92.00 137 PRO A O 1
ATOM 1079 N N . GLU A 1 138 ? -17.412 -1.349 21.684 1.00 91.12 138 GLU A N 1
ATOM 1080 C CA . GLU A 1 138 ? -17.951 0.003 21.878 1.00 91.12 138 GLU A CA 1
ATOM 1081 C C . GLU A 1 138 ? -17.415 0.983 20.823 1.00 91.12 138 GLU A C 1
ATOM 1083 O O . GLU A 1 138 ? -18.178 1.714 20.173 1.00 91.12 138 GLU A O 1
ATOM 1088 N N . LEU A 1 139 ? -16.098 0.974 20.592 1.00 92.75 139 LEU A N 1
ATOM 1089 C CA . LEU A 1 139 ? -15.468 1.818 19.574 1.00 92.75 139 LEU A CA 1
ATOM 1090 C C . LEU A 1 139 ? -15.847 1.366 18.163 1.00 92.75 139 LEU A C 1
ATOM 1092 O O . LEU A 1 139 ? -16.086 2.202 17.289 1.00 92.75 139 LEU A O 1
ATOM 1096 N N . THR A 1 140 ? -16.008 0.062 17.944 1.00 92.00 140 THR A N 1
ATOM 1097 C CA . THR A 1 140 ? -16.500 -0.482 16.672 1.00 92.00 140 THR A CA 1
ATOM 1098 C C . THR A 1 140 ? -17.916 0.013 16.353 1.00 92.00 140 THR A C 1
ATOM 1100 O O . THR A 1 140 ? -18.195 0.399 15.209 1.00 92.00 140 THR A O 1
ATOM 1103 N N . GLY A 1 141 ? -18.809 0.053 17.350 1.00 90.25 141 GLY A N 1
ATOM 1104 C CA . GLY A 1 141 ? -20.151 0.632 17.226 1.00 90.25 141 GLY A CA 1
ATOM 1105 C C . GLY A 1 141 ? -20.120 2.134 16.931 1.00 90.25 141 GLY A C 1
ATOM 1106 O O . GLY A 1 141 ? -20.856 2.616 16.061 1.00 90.25 141 GLY A O 1
ATOM 1107 N N . THR A 1 142 ? -19.205 2.860 17.578 1.00 90.75 142 THR A N 1
ATOM 1108 C CA . THR A 1 142 ? -18.975 4.294 17.344 1.00 90.75 142 THR A CA 1
ATOM 1109 C C . THR A 1 142 ? -18.521 4.564 15.909 1.00 90.75 142 THR A C 1
ATOM 1111 O O . THR A 1 142 ? -19.174 5.326 15.197 1.00 90.75 142 THR A O 1
ATOM 1114 N N . VAL A 1 143 ? -17.474 3.881 15.434 1.00 92.12 143 VAL A N 1
ATOM 1115 C CA . VAL A 1 143 ? -16.976 3.989 14.049 1.00 92.12 143 VAL A CA 1
ATOM 1116 C C . VAL A 1 143 ? -18.087 3.696 13.042 1.00 92.12 143 VAL A C 1
ATOM 1118 O O . VAL A 1 143 ? -18.283 4.446 12.087 1.00 92.12 143 VAL A O 1
ATOM 1121 N N . SER A 1 144 ? -18.859 2.632 13.276 1.00 90.50 144 SER A N 1
ATOM 1122 C CA . SER A 1 144 ? -19.957 2.236 12.385 1.00 90.50 144 SER A CA 1
ATOM 1123 C C . SER A 1 144 ? -21.058 3.299 12.324 1.00 90.50 144 SER A C 1
ATOM 1125 O O . SER A 1 144 ? -21.578 3.584 11.246 1.00 90.50 144 SER A O 1
ATOM 1127 N N . SER A 1 145 ? -21.380 3.920 13.461 1.00 89.50 145 SER A N 1
ATOM 1128 C CA . SER A 1 145 ? -22.368 5.002 13.558 1.00 89.50 145 SER A CA 1
ATOM 1129 C C . SER A 1 145 ? -21.891 6.293 12.895 1.00 89.50 145 SER A C 1
ATOM 1131 O O . SER A 1 145 ? -22.666 6.978 12.230 1.00 89.50 145 SER A O 1
ATOM 1133 N N . VAL A 1 146 ? -20.609 6.627 13.040 1.00 90.25 146 VAL A N 1
ATOM 1134 C CA . VAL A 1 146 ? -20.001 7.782 12.372 1.00 90.25 146 VAL A CA 1
ATOM 1135 C C . VAL A 1 146 ? -20.017 7.566 10.859 1.00 90.25 146 VAL A C 1
ATOM 1137 O O . VAL A 1 146 ? -20.558 8.387 10.124 1.00 90.25 146 VAL A O 1
ATOM 1140 N N . PHE A 1 147 ? -19.517 6.430 10.372 1.00 89.75 147 PHE A N 1
ATOM 1141 C CA . PHE A 1 147 ? -19.466 6.159 8.934 1.00 89.75 147 PHE A CA 1
ATOM 1142 C C . PHE A 1 147 ? -20.847 6.001 8.297 1.00 89.75 147 PHE A C 1
ATOM 1144 O O . PHE A 1 147 ? -21.007 6.371 7.135 1.00 89.75 147 PHE A O 1
ATOM 1151 N N . SER A 1 148 ? -21.854 5.502 9.022 1.00 87.06 148 SER A N 1
ATOM 1152 C CA . SER A 1 148 ? -23.225 5.430 8.505 1.00 87.06 148 SER A CA 1
ATOM 1153 C C . SER A 1 148 ? -23.835 6.818 8.311 1.00 87.06 148 SER A C 1
ATOM 1155 O O . SER A 1 148 ? -24.434 7.070 7.267 1.00 87.06 148 SER A O 1
ATOM 1157 N N . ARG A 1 149 ? -23.609 7.744 9.252 1.00 85.62 149 ARG A N 1
ATOM 1158 C CA . ARG A 1 149 ? -24.030 9.151 9.132 1.00 85.62 149 ARG A CA 1
ATOM 1159 C C . ARG A 1 149 ? -23.281 9.886 8.033 1.00 85.62 149 ARG A C 1
ATOM 1161 O O . ARG A 1 149 ? -23.871 10.694 7.334 1.00 85.62 149 ARG A O 1
ATOM 1168 N N . LEU A 1 150 ? -22.001 9.582 7.853 1.00 82.69 150 LEU A N 1
ATOM 1169 C CA . LEU A 1 150 ? -21.189 10.198 6.809 1.00 82.69 150 LEU A CA 1
ATOM 1170 C C . LEU A 1 150 ? -21.437 9.586 5.425 1.00 82.69 150 LEU A C 1
ATOM 1172 O O . LEU A 1 150 ? -21.054 10.181 4.428 1.00 82.69 150 LEU A O 1
ATOM 1176 N N . ARG A 1 151 ? -22.102 8.427 5.322 1.00 72.50 151 ARG A N 1
ATOM 1177 C CA . ARG A 1 151 ? -22.439 7.804 4.031 1.00 72.50 151 ARG A CA 1
ATOM 1178 C C . ARG A 1 151 ? -23.388 8.665 3.194 1.00 72.50 151 ARG A C 1
ATOM 1180 O O . ARG A 1 151 ? -23.329 8.592 1.971 1.00 72.50 151 ARG A O 1
ATOM 1187 N N . SER A 1 152 ? -24.244 9.464 3.833 1.00 66.12 152 SER A N 1
ATOM 1188 C CA . SER A 1 152 ? -25.108 10.432 3.143 1.00 66.12 152 SER A CA 1
ATOM 1189 C C . SER A 1 152 ? -24.343 11.666 2.651 1.00 66.12 152 SER A C 1
ATOM 1191 O O . SER A 1 152 ? -24.860 12.409 1.821 1.00 66.12 152 SER A O 1
ATOM 1193 N N . MET A 1 153 ? -23.108 11.868 3.121 1.00 64.44 153 MET A N 1
ATOM 1194 C CA . MET A 1 153 ? -22.211 12.923 2.669 1.00 64.44 153 MET A CA 1
ATOM 1195 C C . MET A 1 153 ? -21.267 12.347 1.611 1.00 64.44 153 MET A C 1
ATOM 1197 O O . MET A 1 153 ? -20.347 11.581 1.901 1.00 64.44 153 MET A O 1
ATOM 1201 N N . THR A 1 154 ? -21.489 12.703 0.350 1.00 59.41 154 THR A N 1
ATOM 1202 C CA . THR A 1 154 ? -20.560 12.377 -0.735 1.00 59.41 154 THR A CA 1
ATOM 1203 C C . THR A 1 154 ? -19.200 13.010 -0.440 1.00 59.41 154 THR A C 1
ATOM 1205 O O . THR A 1 154 ? -19.103 14.234 -0.420 1.00 59.41 154 THR A O 1
ATOM 1208 N N . GLY A 1 155 ? -18.150 12.211 -0.214 1.00 69.88 155 GLY A N 1
ATOM 1209 C CA . GLY A 1 155 ? -16.785 12.756 -0.214 1.00 69.88 155 GLY A CA 1
ATOM 1210 C C . GLY A 1 155 ? -15.740 12.108 0.688 1.00 69.88 155 GLY A C 1
ATOM 1211 O O . GLY A 1 155 ? -14.578 12.475 0.566 1.00 69.88 155 GLY A O 1
ATOM 1212 N N . ILE A 1 156 ? -16.086 11.160 1.566 1.00 81.88 156 ILE A N 1
ATOM 1213 C CA . ILE A 1 156 ? -15.067 10.564 2.450 1.00 81.88 156 ILE A CA 1
ATOM 1214 C C . ILE A 1 156 ? -14.337 9.416 1.762 1.00 81.88 156 ILE A C 1
ATOM 1216 O O . ILE A 1 156 ? -14.952 8.408 1.408 1.00 81.88 156 ILE A O 1
ATOM 1220 N N . SER A 1 157 ? -13.020 9.557 1.622 1.00 87.25 157 SER A N 1
ATOM 1221 C CA . SER A 1 157 ? -12.151 8.525 1.061 1.00 87.25 157 SER A CA 1
ATOM 1222 C C . SER A 1 157 ? -11.877 7.392 2.057 1.00 87.25 157 SER A C 1
ATOM 1224 O O . SER A 1 157 ? -11.940 7.571 3.276 1.00 87.25 157 SER A O 1
ATOM 1226 N N . GLU A 1 158 ? -11.515 6.212 1.548 1.00 87.81 158 GLU A N 1
ATOM 1227 C CA . GLU A 1 158 ? -11.100 5.077 2.391 1.00 87.81 158 GLU A CA 1
ATOM 1228 C C . GLU A 1 158 ? -9.873 5.417 3.249 1.00 87.81 158 GLU A C 1
ATOM 1230 O O . GLU A 1 158 ? -9.795 4.999 4.402 1.00 87.81 158 GLU A O 1
ATOM 1235 N N . LYS A 1 159 ? -8.972 6.270 2.742 1.00 90.56 159 LYS A N 1
ATOM 1236 C CA . LYS A 1 159 ? -7.847 6.789 3.523 1.00 90.56 159 LYS A CA 1
ATOM 1237 C C . LYS A 1 159 ? -8.326 7.589 4.738 1.00 90.56 159 LYS A C 1
ATOM 1239 O O . LYS A 1 159 ? -7.880 7.326 5.843 1.00 90.56 159 LYS A O 1
ATOM 1244 N N . GLN A 1 160 ? -9.268 8.518 4.571 1.00 91.00 160 GLN A N 1
ATOM 1245 C CA . GLN A 1 160 ? -9.779 9.319 5.694 1.00 91.00 160 GLN A CA 1
ATOM 1246 C C . GLN A 1 160 ? -10.487 8.456 6.747 1.00 91.00 160 GLN A C 1
ATOM 1248 O O . GLN A 1 160 ? -10.358 8.700 7.947 1.00 91.00 160 GLN A O 1
ATOM 1253 N N . ARG A 1 161 ? -11.219 7.422 6.312 1.00 92.31 161 ARG A N 1
ATOM 1254 C CA . ARG A 1 161 ? -11.820 6.435 7.225 1.00 92.31 161 ARG A CA 1
ATOM 1255 C C . ARG A 1 161 ? -10.754 5.671 8.000 1.00 92.31 161 ARG A C 1
ATOM 1257 O O . ARG A 1 161 ? -10.912 5.459 9.204 1.00 92.31 161 ARG A O 1
ATOM 1264 N N . LEU A 1 162 ? -9.684 5.264 7.322 1.00 94.31 162 LEU A N 1
ATOM 1265 C CA . LEU A 1 162 ? -8.547 4.603 7.946 1.00 94.31 162 LEU A CA 1
ATOM 1266 C C . LEU A 1 162 ? -7.853 5.519 8.959 1.00 94.31 162 LEU A C 1
ATOM 1268 O O . LEU A 1 162 ? -7.706 5.111 10.106 1.00 94.31 162 LEU A O 1
ATOM 1272 N N . ASP A 1 163 ? -7.520 6.752 8.573 1.00 93.31 163 ASP A N 1
ATOM 1273 C CA . ASP A 1 163 ? -6.870 7.744 9.436 1.00 93.31 163 ASP A CA 1
ATOM 1274 C C . ASP A 1 163 ? -7.680 7.959 10.733 1.00 93.31 163 ASP A C 1
ATOM 1276 O O . ASP A 1 163 ? -7.135 7.898 11.836 1.00 93.31 163 ASP A O 1
ATOM 1280 N N . PHE A 1 164 ? -9.005 8.125 10.619 1.00 93.25 164 PHE A N 1
ATOM 1281 C CA . PHE A 1 164 ? -9.903 8.262 11.772 1.00 93.25 164 PHE A CA 1
ATOM 1282 C C . PHE A 1 164 ? -9.904 7.022 12.676 1.00 93.25 164 PHE A C 1
ATOM 1284 O O . PHE A 1 164 ? -9.817 7.130 13.899 1.00 93.25 164 PHE A O 1
ATOM 1291 N N . THR A 1 165 ? -10.003 5.832 12.083 1.00 94.81 165 THR A N 1
ATOM 1292 C CA . THR A 1 165 ? -10.069 4.575 12.845 1.00 94.81 165 THR A CA 1
ATOM 1293 C C . THR A 1 165 ? -8.737 4.277 13.540 1.00 94.81 165 THR A C 1
ATOM 1295 O O . THR A 1 165 ? -8.731 3.797 14.671 1.00 94.81 165 THR A O 1
ATOM 1298 N N . LEU A 1 166 ? -7.610 4.596 12.898 1.00 95.69 166 LEU A N 1
ATOM 1299 C CA . LEU A 1 166 ? -6.277 4.474 13.487 1.00 95.69 166 LEU A CA 1
ATOM 1300 C C . LEU A 1 166 ? -6.091 5.412 14.676 1.00 95.69 166 LEU A C 1
ATOM 1302 O O . LEU A 1 166 ? -5.543 4.982 15.684 1.00 95.69 166 LEU A O 1
ATOM 1306 N N . ALA A 1 167 ? -6.576 6.653 14.589 1.00 93.75 167 ALA A N 1
ATOM 1307 C CA . ALA A 1 167 ? -6.550 7.563 15.730 1.00 93.75 167 ALA A CA 1
ATOM 1308 C C . ALA A 1 167 ? -7.295 6.953 16.929 1.00 93.75 167 ALA A C 1
ATOM 1310 O O . ALA A 1 167 ? -6.741 6.870 18.018 1.00 93.75 167 ALA A O 1
ATOM 1311 N N . LEU A 1 168 ? -8.503 6.412 16.725 1.00 93.44 168 LEU A N 1
ATOM 1312 C CA . LEU A 1 168 ? -9.235 5.735 17.803 1.00 93.44 168 LEU A CA 1
ATOM 1313 C C . LEU A 1 168 ? -8.480 4.529 18.375 1.00 93.44 168 LEU A C 1
ATOM 1315 O O . LEU A 1 168 ? -8.472 4.353 19.591 1.00 93.44 168 LEU A O 1
ATOM 1319 N N . LEU A 1 169 ? -7.837 3.723 17.524 1.00 94.69 169 LEU A N 1
ATOM 1320 C CA . LEU A 1 169 ? -7.033 2.585 17.974 1.00 94.69 169 LEU A CA 1
ATOM 1321 C C . LEU A 1 169 ? -5.868 3.043 18.863 1.00 94.69 169 LEU A C 1
ATOM 1323 O O . LEU A 1 169 ? -5.646 2.458 19.919 1.00 94.69 169 LEU A O 1
ATOM 1327 N N . VAL A 1 170 ? -5.151 4.094 18.463 1.00 94.00 170 VAL A N 1
ATOM 1328 C CA . VAL A 1 170 ? -4.020 4.624 19.238 1.00 94.00 170 VAL A CA 1
ATOM 1329 C C . VAL A 1 170 ? -4.489 5.201 20.574 1.00 94.00 170 VAL A C 1
ATOM 1331 O O . VAL A 1 170 ? -3.875 4.918 21.599 1.00 94.00 170 VAL A O 1
ATOM 1334 N N . GLN A 1 171 ? -5.595 5.950 20.599 1.00 91.00 171 GLN A N 1
ATOM 1335 C CA . GLN A 1 171 ? -6.175 6.467 21.845 1.00 91.00 171 GLN A CA 1
ATOM 1336 C C . GLN A 1 171 ? -6.613 5.345 22.793 1.00 91.00 171 GLN A C 1
ATOM 1338 O O . GLN A 1 171 ? -6.371 5.436 23.994 1.00 91.00 171 GLN A O 1
ATOM 1343 N N . MET A 1 172 ? -7.236 4.292 22.260 1.00 92.00 172 MET A N 1
ATOM 1344 C CA . MET A 1 172 ? -7.644 3.115 23.029 1.00 92.00 172 MET A CA 1
ATOM 1345 C C . MET A 1 172 ? -6.431 2.432 23.668 1.00 92.00 172 MET A C 1
ATOM 1347 O O . MET A 1 172 ? -6.415 2.221 24.875 1.00 92.00 172 MET A O 1
ATOM 1351 N N . GLN A 1 173 ? -5.383 2.179 22.878 1.00 89.94 173 GLN A N 1
ATOM 1352 C CA . GLN A 1 173 ? -4.144 1.568 23.363 1.00 89.94 173 GLN A CA 1
ATOM 1353 C C . GLN A 1 173 ? -3.445 2.437 24.414 1.00 89.94 173 GLN A C 1
ATOM 1355 O O . GLN A 1 173 ? -2.968 1.913 25.413 1.00 89.94 173 GLN A O 1
ATOM 1360 N N . ALA A 1 174 ? -3.423 3.760 24.230 1.00 86.62 174 ALA A N 1
ATOM 1361 C CA . ALA A 1 174 ? -2.847 4.680 25.207 1.00 86.62 174 ALA A CA 1
ATOM 1362 C C . ALA A 1 174 ? -3.612 4.671 26.545 1.00 86.62 174 ALA A C 1
ATOM 1364 O O . ALA A 1 174 ? -2.986 4.752 27.601 1.00 86.62 174 ALA A O 1
ATOM 1365 N N . GLY A 1 175 ? -4.944 4.550 26.505 1.00 79.12 175 GLY A N 1
ATOM 1366 C CA . GLY A 1 175 ? -5.799 4.471 27.694 1.00 79.12 175 GLY A CA 1
ATOM 1367 C C . GLY A 1 175 ? -5.754 3.124 28.423 1.00 79.12 175 GLY A C 1
ATOM 1368 O O . GLY A 1 175 ? -5.999 3.090 29.620 1.00 79.12 175 GLY A O 1
ATOM 1369 N N . GLU A 1 176 ? -5.419 2.032 27.732 1.00 65.00 176 GLU A N 1
ATOM 1370 C CA . GLU A 1 176 ? -5.187 0.710 28.343 1.00 65.00 176 GLU A CA 1
ATOM 1371 C C . GLU A 1 176 ? -3.809 0.601 29.019 1.00 65.00 176 GLU A C 1
ATOM 1373 O O . GLU A 1 176 ? -3.613 -0.235 29.899 1.00 65.00 176 GLU A O 1
ATOM 1378 N N . THR A 1 177 ? -2.845 1.428 28.603 1.00 58.56 177 THR A N 1
ATOM 1379 C CA . THR A 1 177 ? -1.479 1.456 29.157 1.00 58.56 177 THR A CA 1
ATOM 1380 C C . THR A 1 177 ? -1.275 2.434 30.321 1.00 58.56 177 THR A C 1
ATOM 1382 O O . THR A 1 177 ? -0.157 2.516 30.833 1.00 58.56 177 THR A O 1
ATOM 1385 N N . ALA A 1 178 ? -2.311 3.187 30.708 1.00 47.59 178 ALA A N 1
ATOM 1386 C CA . ALA A 1 178 ? -2.295 4.172 31.796 1.00 47.59 178 ALA A CA 1
ATOM 1387 C C . ALA A 1 178 ? -2.917 3.606 33.080 1.00 47.59 178 ALA A C 1
ATOM 1389 O O . ALA A 1 178 ? -2.378 3.918 34.166 1.00 47.59 178 ALA A O 1
#